Protein AF-A0A3C1LDX6-F1 (afdb_monomer_lite)

Sequence (132 aa):
MPENEVYEDLLELKYSKLSHLKEYWKVSKAALIFRAKSIGTIDENKFKALYFDLSRYKERKNEKGFVQIEAPRFINEIIDYYENTANYTLDELLEFLSIGKEDYLRYFKNSKYRTLVTPKTNVFSLKSYSMN

Foldseek 3Di:
DDCVVCVVLLAPDDLVSLQVVCQVVVHHSLVSLVVCPVSVSDDPVVSVVSQVVCVVVVCNVPNDDDHDDDDPQCLQVVVCCVVPVVVDDPVNVCVVVVHDPVVCCDPHVVDPSDDPPPPPPPPPPPVPPPDD

pLDDT: mean 85.08, std 16.66, range [42.81, 98.19]

Structure (mmCIF, N/CA/C/O backbone):
data_AF-A0A3C1LDX6-F1
#
_entry.id   AF-A0A3C1LDX6-F1
#
loop_
_atom_site.group_PDB
_atom_site.id
_atom_site.type_symbol
_atom_site.label_atom_id
_atom_site.label_alt_id
_atom_site.label_comp_id
_atom_site.label_asym_id
_atom_site.label_entity_id
_atom_site.label_seq_id
_atom_site.pdbx_PDB_ins_code
_atom_site.Cartn_x
_atom_site.Cartn_y
_atom_site.Cartn_z
_atom_site.occupancy
_atom_site.B_iso_or_equiv
_atom_site.auth_seq_id
_atom_site.auth_comp_id
_atom_site.auth_asym_id
_atom_site.auth_atom_id
_atom_site.pdbx_PDB_model_num
ATOM 1 N N . MET A 1 1 ? -5.304 -0.154 -3.336 1.00 89.12 1 MET A N 1
ATOM 2 C CA . MET A 1 1 ? -6.427 -1.078 -3.094 1.00 89.12 1 MET A CA 1
ATOM 3 C C . MET A 1 1 ? -7.603 -0.679 -3.982 1.00 89.12 1 MET A C 1
ATOM 5 O O . MET A 1 1 ? -8.286 0.291 -3.645 1.00 89.12 1 MET A O 1
ATOM 9 N N . PRO A 1 2 ? -7.763 -1.332 -5.147 1.00 93.88 2 PRO A N 1
ATOM 10 C CA . PRO A 1 2 ? -8.840 -1.059 -6.104 1.00 93.88 2 PRO A CA 1
ATOM 11 C C . PRO A 1 2 ? -10.222 -1.274 -5.481 1.00 93.88 2 PRO A C 1
ATOM 13 O O . PRO A 1 2 ? -10.384 -2.127 -4.618 1.00 93.88 2 PRO A O 1
ATOM 16 N N . GLU A 1 3 ? -11.211 -0.472 -5.878 1.00 94.75 3 GLU A N 1
ATOM 17 C CA . GLU A 1 3 ? -12.565 -0.526 -5.303 1.00 94.75 3 GLU A CA 1
ATOM 18 C C . GLU A 1 3 ? -13.273 -1.851 -5.581 1.00 94.75 3 GLU A C 1
ATOM 20 O O . GLU A 1 3 ? -13.690 -2.521 -4.643 1.00 94.75 3 GLU A O 1
ATOM 25 N N . ASN A 1 4 ? -13.316 -2.252 -6.853 1.00 95.25 4 ASN A N 1
ATOM 26 C CA . ASN A 1 4 ? -14.037 -3.439 -7.317 1.00 95.25 4 ASN A CA 1
ATOM 27 C C . ASN A 1 4 ? -13.544 -4.744 -6.677 1.00 95.25 4 ASN A C 1
ATOM 29 O O . ASN A 1 4 ? -14.297 -5.703 -6.588 1.00 95.25 4 ASN A O 1
ATOM 33 N N . GLU A 1 5 ? -12.283 -4.787 -6.246 1.00 95.50 5 GLU A N 1
ATOM 34 C CA . GLU A 1 5 ? -11.697 -5.975 -5.624 1.00 95.50 5 GLU A CA 1
ATOM 35 C C . GLU A 1 5 ? -11.876 -5.979 -4.102 1.00 95.50 5 GLU A C 1
ATOM 37 O O . GLU A 1 5 ? -12.025 -7.037 -3.503 1.00 95.50 5 GLU A O 1
ATOM 42 N N . VAL A 1 6 ? -11.864 -4.805 -3.459 1.00 96.81 6 VAL A N 1
ATOM 43 C CA . VAL A 1 6 ? -11.913 -4.713 -1.991 1.00 96.81 6 VAL A CA 1
ATOM 44 C C . VAL A 1 6 ? -13.315 -4.548 -1.417 1.00 96.81 6 VAL A C 1
ATOM 46 O O . VAL A 1 6 ? -13.500 -4.624 -0.203 1.00 96.81 6 VAL A O 1
ATOM 49 N N . TYR A 1 7 ? -14.301 -4.249 -2.257 1.00 97.00 7 TYR A N 1
ATOM 50 C CA . TYR A 1 7 ? -15.640 -3.908 -1.796 1.00 97.00 7 TYR A CA 1
ATOM 51 C C . TYR A 1 7 ? -16.214 -4.983 -0.858 1.00 97.00 7 TYR A C 1
ATOM 53 O O . TYR A 1 7 ? -16.543 -4.683 0.291 1.00 97.00 7 TYR A O 1
ATOM 61 N N . GLU A 1 8 ? -16.210 -6.241 -1.308 1.00 96.12 8 GLU A N 1
ATOM 62 C CA . GLU A 1 8 ? -16.721 -7.403 -0.565 1.00 96.12 8 GLU A CA 1
ATOM 63 C C . GLU A 1 8 ? -15.974 -7.646 0.756 1.00 96.12 8 GLU A C 1
ATOM 65 O O . GLU A 1 8 ? -16.577 -7.935 1.792 1.00 96.12 8 GLU A O 1
ATOM 70 N N . ASP A 1 9 ? -14.654 -7.457 0.764 1.00 96.81 9 ASP A N 1
ATOM 71 C CA . ASP A 1 9 ? -13.834 -7.618 1.967 1.00 96.81 9 ASP A CA 1
ATOM 72 C C . ASP A 1 9 ? -14.199 -6.607 3.062 1.00 96.81 9 ASP A C 1
ATOM 74 O O . ASP A 1 9 ? -14.138 -6.921 4.262 1.00 96.81 9 ASP A O 1
ATOM 78 N N . LEU A 1 10 ? -14.576 -5.393 2.645 1.00 97.31 10 LEU A N 1
ATOM 79 C CA . LEU A 1 10 ? -14.915 -4.272 3.518 1.00 97.31 10 LEU A CA 1
ATOM 80 C C . LEU A 1 10 ? -16.399 -4.213 3.897 1.00 97.31 10 LEU A C 1
ATOM 82 O O . LEU A 1 10 ? -16.758 -3.374 4.731 1.00 97.31 10 LEU A O 1
ATOM 86 N N . LEU A 1 11 ? -17.249 -5.091 3.357 1.00 95.12 11 LEU A N 1
ATOM 87 C CA . LEU A 1 11 ? -18.624 -5.233 3.825 1.00 95.12 11 LEU A CA 1
ATOM 88 C C . LEU A 1 11 ? -18.656 -5.712 5.280 1.00 95.12 11 LEU A C 1
ATOM 90 O O . LEU A 1 11 ? -17.890 -6.582 5.715 1.00 95.12 11 LEU A O 1
ATOM 94 N N . GLU A 1 12 ? -19.554 -5.094 6.049 1.00 91.88 12 GLU A N 1
ATOM 95 C CA . GLU A 1 12 ? -19.747 -5.352 7.478 1.00 91.88 12 GLU A CA 1
ATOM 96 C C . GLU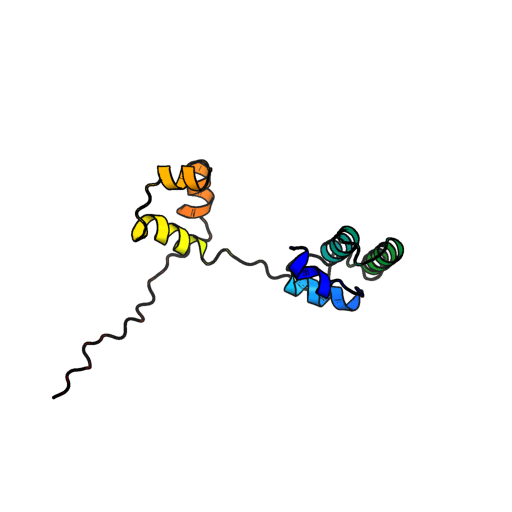 A 1 12 ? -18.440 -5.324 8.292 1.00 91.88 12 GLU A C 1
ATOM 98 O O . GLU A 1 12 ? -18.219 -6.152 9.183 1.00 91.88 12 GLU A O 1
ATOM 103 N N . LEU A 1 13 ? -17.546 -4.374 7.992 1.00 96.38 13 LEU A N 1
ATOM 104 C CA . LEU A 1 13 ? -16.211 -4.320 8.584 1.00 96.38 13 LEU A CA 1
ATOM 105 C C . LEU A 1 13 ? -16.249 -4.351 10.126 1.00 96.38 13 LEU A C 1
ATOM 107 O O . LEU A 1 13 ? -16.846 -3.498 10.793 1.00 96.38 13 LEU A O 1
ATOM 111 N N . LYS A 1 14 ? -15.565 -5.338 10.715 1.00 96.31 14 LYS A N 1
ATOM 112 C CA . LYS A 1 14 ? -15.374 -5.499 12.167 1.00 96.31 14 LYS A CA 1
ATOM 113 C C . LYS A 1 14 ? -13.897 -5.368 12.506 1.00 96.31 14 LYS A C 1
ATOM 115 O O . LYS A 1 14 ? -13.044 -5.755 11.711 1.00 96.31 14 LYS A O 1
ATOM 120 N N . TYR A 1 15 ? -13.594 -4.904 13.719 1.00 96.00 15 TYR A N 1
ATOM 121 C CA . TYR A 1 15 ? -12.210 -4.738 14.168 1.00 96.00 15 TYR A CA 1
ATOM 122 C C . TYR A 1 15 ? -11.388 -6.033 14.051 1.00 96.00 15 TYR A C 1
ATOM 124 O O . TYR A 1 15 ? -10.231 -6.010 13.641 1.00 96.00 15 TYR A O 1
ATOM 132 N N . SER A 1 16 ? -12.006 -7.181 14.339 1.00 94.88 16 SER A N 1
ATOM 133 C CA . SER A 1 16 ? -11.376 -8.503 14.252 1.00 94.88 16 SER A CA 1
ATOM 134 C C . SER A 1 16 ? -10.921 -8.890 12.839 1.00 94.88 16 SER A C 1
ATOM 136 O O . SER A 1 16 ? -9.903 -9.564 12.707 1.00 94.88 16 SER A O 1
ATOM 138 N N . LYS A 1 17 ? -11.619 -8.437 11.785 1.00 95.69 17 LYS A N 1
ATOM 139 C CA . LYS A 1 17 ? -11.234 -8.681 10.380 1.00 95.69 17 LYS A CA 1
ATOM 140 C C . LYS A 1 17 ? -9.976 -7.908 9.981 1.00 95.69 17 LYS A C 1
ATOM 142 O O . LYS A 1 17 ? -9.254 -8.337 9.084 1.00 95.69 17 LYS A O 1
ATOM 147 N N . LEU A 1 18 ? -9.701 -6.779 10.640 1.00 95.62 18 LEU A N 1
ATOM 148 C CA . LEU A 1 18 ? -8.670 -5.841 10.203 1.00 95.62 18 LEU A CA 1
ATOM 149 C C . LEU A 1 18 ? -7.281 -6.476 10.154 1.00 95.62 18 LEU A C 1
ATOM 151 O O . LEU A 1 18 ? -6.549 -6.196 9.219 1.00 95.62 18 LEU A O 1
ATOM 155 N N . SER A 1 19 ? -6.916 -7.336 11.112 1.00 94.12 19 SER A N 1
ATOM 156 C CA . SER A 1 19 ? -5.590 -7.975 11.114 1.00 94.12 19 SER A CA 1
ATOM 157 C C . SER A 1 19 ? -5.364 -8.840 9.873 1.00 94.12 19 SER A C 1
ATOM 159 O O . SER A 1 19 ? -4.339 -8.696 9.220 1.00 94.12 19 SER A O 1
ATOM 161 N N . HIS A 1 20 ? -6.345 -9.669 9.511 1.00 93.94 20 HIS A N 1
ATOM 162 C CA . HIS A 1 20 ? -6.255 -10.530 8.334 1.00 93.94 20 HIS A CA 1
ATOM 163 C C . HIS A 1 20 ? -6.242 -9.716 7.034 1.00 93.94 20 HIS A C 1
ATOM 165 O O . HIS A 1 20 ? -5.376 -9.902 6.182 1.00 93.94 20 HIS A O 1
ATOM 171 N N . LEU A 1 21 ? -7.151 -8.744 6.913 1.00 95.38 21 LEU A N 1
ATOM 172 C CA . LEU A 1 21 ? -7.229 -7.896 5.725 1.00 95.38 21 LEU A CA 1
ATOM 173 C C . LEU A 1 21 ? -5.954 -7.075 5.513 1.00 95.38 21 LEU A C 1
ATOM 175 O O . LEU A 1 21 ? -5.547 -6.871 4.375 1.00 95.38 21 LEU A O 1
ATOM 179 N N . LYS A 1 22 ? -5.292 -6.628 6.587 1.00 93.44 22 LYS A N 1
ATOM 180 C CA . LYS A 1 22 ? -4.033 -5.878 6.479 1.00 93.44 22 LYS A CA 1
ATOM 181 C C . LYS A 1 22 ? -2.920 -6.739 5.871 1.00 93.44 22 LYS A C 1
ATOM 183 O O . LYS A 1 22 ? -2.093 -6.230 5.120 1.00 93.44 22 LYS A O 1
ATOM 188 N N . GLU A 1 23 ? -2.896 -8.032 6.197 1.00 92.12 23 GLU A N 1
ATOM 189 C CA . GLU A 1 23 ? -1.900 -8.985 5.703 1.00 92.12 23 GLU A CA 1
ATOM 190 C C . GLU A 1 23 ? -2.133 -9.339 4.239 1.00 92.12 23 GLU A C 1
ATOM 192 O O . GLU A 1 23 ? -1.162 -9.498 3.497 1.00 92.12 23 GLU A O 1
ATOM 197 N N . TYR A 1 24 ? -3.397 -9.436 3.825 1.00 93.31 24 TYR A N 1
ATOM 198 C CA . TYR A 1 24 ? -3.771 -9.678 2.436 1.00 93.31 24 TYR A CA 1
ATOM 199 C C . TYR A 1 24 ? -3.512 -8.441 1.569 1.00 93.31 24 TYR A C 1
ATOM 201 O O . TYR A 1 24 ? -2.721 -8.492 0.632 1.00 93.31 24 TYR A O 1
ATOM 209 N N . TRP A 1 25 ? -4.080 -7.295 1.951 1.00 94.06 25 TRP A N 1
ATOM 210 C CA . TRP A 1 25 ? -3.990 -6.049 1.187 1.00 94.06 25 TRP A CA 1
ATOM 211 C C . TRP A 1 25 ? -2.662 -5.303 1.335 1.00 94.06 25 TRP A C 1
ATOM 213 O O . TRP A 1 25 ? -2.457 -4.287 0.674 1.00 94.06 25 TRP A O 1
ATOM 223 N N . LYS A 1 26 ? -1.766 -5.783 2.206 1.00 92.75 26 LYS A N 1
ATOM 224 C CA . LYS A 1 26 ? -0.443 -5.197 2.484 1.00 92.75 26 LYS A CA 1
ATOM 225 C C . LYS A 1 26 ? -0.497 -3.718 2.886 1.00 92.75 26 LYS A C 1
ATOM 227 O O . LYS A 1 26 ? 0.362 -2.920 2.516 1.00 92.75 26 LYS A O 1
ATOM 232 N N . VAL A 1 27 ? -1.499 -3.345 3.677 1.00 92.69 27 VAL A N 1
ATOM 233 C CA . VAL A 1 27 ? -1.708 -1.971 4.170 1.00 92.69 27 VAL A CA 1
ATOM 234 C C . VAL A 1 27 ? -1.914 -1.957 5.685 1.00 92.69 27 VAL A C 1
ATOM 236 O O . VAL A 1 27 ? -1.925 -3.002 6.331 1.00 92.69 27 VAL A O 1
ATOM 239 N N . SER A 1 28 ? -2.062 -0.773 6.283 1.00 94.31 28 SER A N 1
ATOM 240 C CA . SER A 1 28 ? -2.421 -0.643 7.701 1.00 94.31 28 SER A CA 1
ATOM 241 C C . SER A 1 28 ? -3.924 -0.841 7.932 1.00 94.31 28 SER A C 1
ATOM 243 O O . SER A 1 28 ? -4.743 -0.587 7.044 1.00 94.31 28 SER A O 1
ATOM 245 N N . LYS A 1 29 ? -4.325 -1.211 9.155 1.00 96.25 29 LYS A N 1
ATOM 246 C CA . LYS A 1 29 ? -5.743 -1.281 9.558 1.00 96.25 29 LYS A CA 1
ATOM 247 C C . LYS A 1 29 ? -6.415 0.085 9.442 1.00 96.25 29 LYS A C 1
ATOM 249 O O . LYS A 1 29 ? -7.573 0.170 9.043 1.00 96.25 29 LYS A O 1
ATOM 254 N N . ALA A 1 30 ? -5.688 1.164 9.743 1.00 96.31 30 ALA A N 1
ATOM 255 C CA . ALA A 1 30 ? -6.183 2.524 9.543 1.00 96.31 30 ALA A CA 1
ATOM 256 C C . ALA A 1 30 ? -6.516 2.796 8.066 1.00 96.31 30 ALA A C 1
ATOM 258 O O . ALA A 1 30 ? -7.595 3.310 7.783 1.00 96.31 30 ALA A O 1
ATOM 259 N N . ALA A 1 31 ? -5.642 2.409 7.129 1.00 96.06 31 ALA A N 1
ATOM 260 C CA . ALA A 1 31 ? -5.896 2.573 5.698 1.00 96.06 31 ALA A CA 1
ATOM 261 C C . ALA A 1 31 ? -7.150 1.805 5.242 1.00 96.06 31 ALA A C 1
ATOM 263 O O . ALA A 1 31 ? -7.946 2.353 4.483 1.00 96.06 31 ALA A O 1
ATOM 264 N N . LEU A 1 32 ? -7.375 0.590 5.758 1.00 97.25 32 LEU A N 1
ATOM 265 C CA . LEU A 1 32 ? -8.599 -0.181 5.498 1.00 97.25 32 LEU A CA 1
ATOM 266 C C . LEU A 1 32 ? -9.857 0.542 5.999 1.00 97.25 32 LEU A C 1
ATOM 268 O O . LEU A 1 32 ? -10.831 0.658 5.261 1.00 97.25 32 LEU A O 1
ATOM 272 N N . ILE A 1 33 ? -9.829 1.073 7.227 1.00 97.88 33 ILE A N 1
ATOM 273 C CA . ILE A 1 33 ? -10.959 1.814 7.816 1.00 97.88 33 ILE A CA 1
ATOM 274 C C . ILE A 1 33 ? -11.267 3.082 7.005 1.00 97.88 33 ILE A C 1
ATOM 276 O O . ILE A 1 33 ? -12.429 3.362 6.709 1.00 97.88 33 ILE A O 1
ATOM 280 N N . PHE A 1 34 ? -10.239 3.842 6.612 1.00 97.50 34 PHE A N 1
ATOM 281 C CA . PHE A 1 34 ? -10.412 5.017 5.753 1.00 97.50 34 PHE A CA 1
ATOM 282 C C . PHE A 1 34 ? -10.963 4.642 4.378 1.00 97.50 34 PHE A C 1
ATOM 284 O O . PHE A 1 34 ? -11.852 5.327 3.872 1.00 97.50 34 PHE A O 1
ATOM 291 N N . ARG A 1 35 ? -10.472 3.548 3.786 1.00 97.81 35 ARG A N 1
ATOM 292 C CA . ARG A 1 35 ? -10.939 3.086 2.480 1.00 97.81 35 ARG A CA 1
ATOM 293 C C . ARG A 1 35 ? -12.402 2.658 2.531 1.00 97.81 35 ARG A C 1
ATOM 295 O O . ARG A 1 35 ? -13.157 3.108 1.677 1.00 97.81 35 ARG A O 1
ATOM 302 N N . ALA A 1 36 ? -12.807 1.907 3.555 1.00 97.88 36 ALA A N 1
ATOM 303 C CA . ALA A 1 36 ? -14.197 1.501 3.772 1.00 97.88 36 ALA A CA 1
ATOM 304 C C . ALA A 1 36 ? -15.139 2.708 3.863 1.00 97.88 36 ALA A C 1
ATOM 306 O O . ALA A 1 36 ? -16.181 2.740 3.216 1.00 97.88 36 ALA A O 1
ATOM 307 N N . LYS A 1 37 ? -14.727 3.750 4.597 1.00 97.88 37 LYS A N 1
ATOM 308 C CA . LYS A 1 37 ? -15.468 5.015 4.644 1.00 97.88 37 LYS A CA 1
ATOM 309 C C . LYS A 1 37 ? -15.535 5.687 3.270 1.00 97.88 37 LYS A C 1
ATOM 311 O O . LYS A 1 37 ? -16.598 6.149 2.879 1.00 97.88 37 LYS A O 1
ATOM 316 N N . SER A 1 38 ? -14.417 5.753 2.540 1.00 97.31 38 SER A N 1
ATOM 317 C CA . SER A 1 38 ? -14.365 6.458 1.249 1.00 97.31 38 SER A CA 1
ATOM 318 C C . SER A 1 38 ? -15.252 5.837 0.169 1.00 97.31 38 SER A C 1
ATOM 320 O O . SER A 1 38 ? -15.759 6.570 -0.668 1.00 97.31 38 SER A O 1
ATOM 322 N N . ILE A 1 39 ? -15.446 4.514 0.204 1.00 96.81 39 ILE A N 1
ATOM 323 C CA . ILE A 1 39 ? -16.286 3.778 -0.756 1.00 96.81 39 ILE A CA 1
ATOM 324 C C . ILE A 1 39 ? -17.696 3.497 -0.202 1.00 96.81 39 ILE A C 1
ATOM 326 O O . ILE A 1 39 ? -18.483 2.793 -0.822 1.00 96.81 39 ILE A O 1
ATOM 330 N N . GLY A 1 40 ? -18.016 4.020 0.987 1.00 96.44 40 GLY A N 1
ATOM 331 C CA . GLY A 1 40 ? -19.354 3.950 1.575 1.00 96.44 40 GLY A CA 1
ATOM 332 C C . GLY A 1 40 ? -19.770 2.595 2.158 1.00 96.44 40 GLY A C 1
ATOM 333 O O . GLY A 1 40 ? -20.943 2.427 2.475 1.00 96.44 40 GLY A O 1
ATOM 334 N N . THR A 1 41 ? -18.856 1.635 2.351 1.00 97.38 41 THR A N 1
ATOM 335 C CA . THR A 1 41 ? -19.199 0.339 2.980 1.00 97.38 41 THR A CA 1
ATOM 336 C C . THR A 1 41 ? -19.408 0.443 4.493 1.00 97.38 41 THR A C 1
ATOM 338 O O . THR A 1 41 ? -19.980 -0.457 5.108 1.00 97.38 41 THR A O 1
ATOM 341 N N . ILE A 1 42 ? -18.963 1.543 5.108 1.00 97.69 42 ILE A N 1
ATOM 342 C CA . ILE A 1 42 ? -19.259 1.903 6.497 1.00 97.69 42 ILE A CA 1
ATOM 343 C C . ILE A 1 42 ? -19.681 3.370 6.591 1.00 97.69 42 ILE A C 1
ATOM 345 O O . ILE A 1 42 ? -19.213 4.214 5.828 1.00 97.69 42 ILE A O 1
ATOM 349 N N . ASP A 1 43 ? -20.519 3.683 7.576 1.00 97.62 43 ASP A N 1
ATOM 350 C CA . ASP A 1 43 ? -20.933 5.052 7.875 1.00 97.62 43 ASP A CA 1
ATOM 351 C C . ASP A 1 43 ? -19.935 5.783 8.802 1.00 97.62 43 ASP A C 1
ATOM 353 O O . ASP A 1 43 ? -18.943 5.228 9.291 1.00 97.62 43 ASP A O 1
ATOM 357 N N . GLU A 1 44 ? -20.205 7.064 9.070 1.00 98.00 44 GLU A N 1
ATOM 358 C CA . GLU A 1 44 ? -19.371 7.899 9.944 1.00 98.00 44 GLU A CA 1
ATOM 359 C C . GLU A 1 44 ? -19.289 7.351 11.379 1.00 98.00 44 GLU A C 1
ATOM 361 O O . GLU A 1 44 ? -18.243 7.437 12.028 1.00 98.00 44 GLU A O 1
ATOM 366 N N . ASN A 1 45 ? -20.382 6.777 11.885 1.00 97.88 45 ASN A N 1
ATOM 367 C CA . ASN A 1 45 ? -20.447 6.250 13.245 1.00 97.88 45 ASN A CA 1
ATOM 368 C C . ASN A 1 45 ? -19.560 5.015 13.392 1.00 97.88 45 ASN A C 1
ATOM 370 O O . ASN A 1 45 ? -18.752 4.925 14.321 1.00 97.88 45 ASN A O 1
ATOM 374 N N . LYS A 1 46 ? -19.657 4.087 12.439 1.00 97.94 46 LYS A N 1
ATOM 375 C CA . LYS A 1 46 ? -18.843 2.880 12.376 1.00 97.94 46 LYS A CA 1
ATOM 376 C C . LYS A 1 46 ? -17.372 3.209 12.156 1.00 97.94 46 LYS A C 1
ATOM 378 O O . LYS A 1 46 ? -16.525 2.614 12.822 1.00 97.94 46 LYS A O 1
ATOM 383 N N . PHE A 1 47 ? -17.067 4.181 11.295 1.00 98.19 47 PHE A N 1
ATOM 384 C CA . PHE A 1 47 ? -15.711 4.700 11.127 1.00 98.19 47 PHE A CA 1
ATOM 385 C C . PHE A 1 47 ? -15.133 5.186 12.460 1.00 98.19 47 PHE A C 1
ATOM 387 O O . PHE A 1 47 ? -14.073 4.715 12.873 1.00 98.19 47 PHE A O 1
ATOM 394 N N . LYS A 1 48 ? -15.846 6.074 13.169 1.00 98.00 48 LYS A N 1
ATOM 395 C CA . LYS A 1 48 ? -15.410 6.594 14.475 1.00 98.00 48 LYS A CA 1
ATOM 396 C C . LYS A 1 48 ? -15.201 5.468 15.482 1.00 98.00 48 LYS A C 1
ATOM 398 O O . LYS A 1 48 ? -14.163 5.445 16.136 1.00 98.00 48 LYS A O 1
ATOM 403 N N . ALA A 1 49 ? -16.133 4.519 15.570 1.00 98.06 49 ALA A N 1
ATOM 404 C CA . ALA A 1 49 ? -16.028 3.376 16.473 1.00 98.06 49 ALA A CA 1
ATOM 405 C C . ALA A 1 49 ? -14.761 2.543 16.209 1.00 98.06 49 ALA A C 1
ATOM 407 O O . ALA A 1 49 ? -13.945 2.369 17.111 1.00 98.06 49 ALA A O 1
ATOM 408 N N . LEU A 1 50 ? -14.535 2.119 14.960 1.00 97.69 50 LEU A N 1
ATOM 409 C CA . LEU A 1 50 ? -13.346 1.344 14.581 1.00 97.69 50 LEU A CA 1
ATOM 410 C C . LEU A 1 50 ? -12.046 2.126 14.820 1.00 97.69 50 LEU A C 1
ATOM 412 O O . LEU A 1 50 ? -11.029 1.567 15.235 1.00 97.69 50 LEU A O 1
ATOM 416 N N . TYR A 1 51 ? -12.072 3.434 14.581 1.00 96.19 51 TYR A N 1
ATOM 417 C CA . TYR A 1 51 ? -10.919 4.301 14.787 1.00 96.19 51 TYR A CA 1
ATOM 418 C C . TYR A 1 51 ? -10.620 4.554 16.280 1.00 96.19 51 TYR A C 1
ATOM 420 O O . TYR A 1 51 ? -9.455 4.659 16.684 1.00 96.19 51 TYR A O 1
ATOM 428 N N . PHE A 1 52 ? -11.649 4.598 17.131 1.00 96.75 52 PHE A N 1
ATOM 429 C CA . PHE A 1 52 ? -11.489 4.597 18.585 1.00 96.75 52 PHE A CA 1
ATOM 430 C C . PHE A 1 52 ? -10.953 3.260 19.092 1.00 96.75 52 PHE A C 1
ATOM 432 O O . PHE A 1 52 ? -10.051 3.268 19.931 1.00 96.75 52 PHE A O 1
ATOM 439 N N . ASP A 1 53 ? -11.415 2.135 18.544 1.00 96.94 53 ASP A N 1
ATOM 440 C CA . ASP A 1 53 ? -10.901 0.811 18.897 1.00 96.94 53 ASP A CA 1
ATOM 441 C C . ASP A 1 53 ? -9.392 0.710 18.629 1.00 96.94 53 ASP A C 1
ATOM 443 O O . ASP A 1 53 ? -8.648 0.279 19.511 1.00 96.94 53 ASP A O 1
ATOM 447 N N . LEU A 1 54 ? -8.893 1.233 17.497 1.00 96.19 54 LEU A N 1
ATOM 448 C CA . LEU A 1 54 ? -7.443 1.312 17.240 1.00 96.19 54 LEU A CA 1
ATOM 449 C C . LEU A 1 54 ? -6.694 2.035 18.368 1.00 96.19 54 LEU A C 1
ATOM 451 O O . LEU A 1 54 ? -5.585 1.650 18.743 1.00 96.19 54 LEU A O 1
ATOM 455 N N . SER A 1 55 ? -7.284 3.098 18.916 1.00 94.31 55 SER A N 1
ATOM 456 C CA . SER A 1 55 ? -6.690 3.850 20.027 1.00 94.31 55 SER A CA 1
ATOM 457 C C . SER A 1 55 ? -6.762 3.054 21.334 1.00 94.31 55 SER A C 1
ATOM 459 O O . SER A 1 55 ? -5.763 2.960 22.048 1.00 94.31 55 SER A O 1
ATOM 461 N N . ARG A 1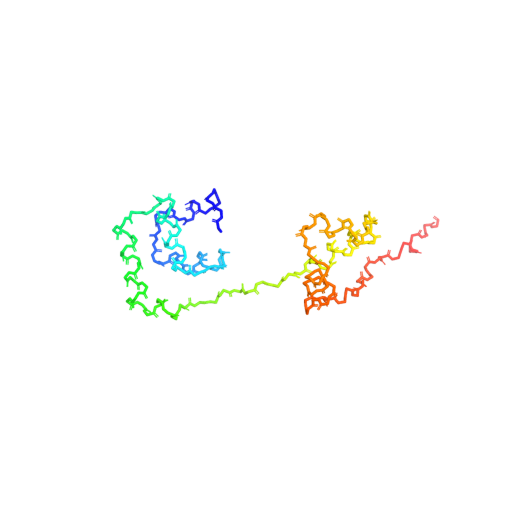 56 ? -7.907 2.419 21.612 1.00 95.00 56 ARG A N 1
ATOM 462 C CA . ARG A 1 56 ? -8.148 1.576 22.793 1.00 95.00 56 ARG A CA 1
ATOM 463 C C . ARG A 1 56 ? -7.170 0.405 22.870 1.00 95.00 56 ARG A C 1
ATOM 465 O O . ARG A 1 56 ? -6.636 0.119 23.939 1.00 95.00 56 ARG A O 1
ATOM 472 N N . TYR A 1 57 ? -6.882 -0.227 21.735 1.00 95.44 57 TYR A N 1
ATOM 473 C CA . TYR A 1 57 ? -5.917 -1.323 21.631 1.00 95.44 57 TYR A CA 1
ATOM 474 C C . TYR A 1 57 ? -4.462 -0.860 21.459 1.00 95.44 57 TYR A C 1
ATOM 476 O O . TYR A 1 57 ? -3.569 -1.701 21.336 1.00 95.44 57 TYR A O 1
ATOM 484 N N . LYS A 1 58 ? -4.206 0.458 21.498 1.00 94.94 58 LYS A N 1
ATOM 485 C CA . LYS A 1 58 ? -2.889 1.093 21.305 1.00 94.94 58 LYS A CA 1
ATOM 486 C C . LYS A 1 58 ? -2.249 0.810 19.936 1.00 94.94 58 LYS A C 1
ATOM 488 O O . LYS A 1 58 ? -1.042 0.959 19.775 1.00 94.94 58 LYS A O 1
ATOM 493 N N . GLU A 1 59 ? -3.058 0.475 18.936 1.00 95.19 59 GLU A N 1
ATOM 494 C CA . GLU A 1 59 ? -2.621 0.126 17.578 1.00 95.19 59 GLU A CA 1
ATOM 495 C C . GLU A 1 59 ? -2.587 1.322 16.617 1.00 95.19 59 GLU A C 1
ATOM 497 O O . GLU A 1 59 ? -2.136 1.191 15.486 1.00 95.19 59 GLU A O 1
ATOM 502 N N . ARG A 1 60 ? -3.016 2.513 17.053 1.00 90.25 60 ARG A N 1
ATOM 503 C CA . ARG A 1 60 ? -3.049 3.713 16.197 1.00 90.25 60 ARG A CA 1
ATOM 504 C C . ARG A 1 60 ? -1.674 4.159 15.685 1.00 90.25 60 ARG A C 1
ATOM 506 O O . ARG A 1 60 ? -1.586 4.707 14.593 1.00 90.25 60 ARG A O 1
ATOM 513 N N . LYS A 1 61 ? -0.627 3.989 16.499 1.00 88.56 61 LYS A N 1
ATOM 514 C CA . LYS A 1 61 ? 0.764 4.323 16.136 1.00 88.56 61 LYS A CA 1
ATOM 515 C C . LYS A 1 61 ? 1.625 3.075 15.945 1.00 88.56 61 LYS A C 1
ATOM 517 O O . LYS A 1 61 ? 2.463 3.056 15.057 1.00 88.56 61 LYS A O 1
ATOM 522 N N . ASN A 1 62 ? 1.391 2.052 16.768 1.00 89.88 62 ASN A N 1
ATOM 523 C CA . ASN A 1 62 ? 2.151 0.806 16.785 1.00 89.88 62 ASN A CA 1
ATOM 524 C C . ASN A 1 62 ? 1.191 -0.362 16.559 1.00 89.88 62 ASN A C 1
ATOM 526 O O . ASN A 1 62 ? 0.720 -0.999 17.500 1.00 89.88 62 ASN A O 1
ATOM 530 N N . GLU A 1 63 ? 0.840 -0.582 15.299 1.00 90.44 63 GLU A N 1
ATOM 531 C CA . GLU A 1 63 ? -0.093 -1.630 14.907 1.00 90.44 63 GLU A CA 1
ATOM 532 C C . GLU A 1 63 ? 0.531 -3.020 15.070 1.00 90.44 63 GLU A C 1
ATOM 534 O O . GLU A 1 63 ? 1.680 -3.237 14.684 1.00 90.44 63 GLU A O 1
ATOM 539 N N . LYS A 1 64 ? -0.217 -3.976 15.635 1.00 88.94 64 LYS A N 1
ATOM 540 C CA . LYS A 1 64 ? 0.260 -5.355 15.782 1.00 88.94 64 LYS A CA 1
ATOM 541 C C . LYS A 1 64 ? 0.141 -6.104 14.460 1.00 88.94 64 LYS A C 1
ATOM 543 O O . LYS A 1 64 ? -0.749 -5.837 13.652 1.00 88.94 64 LYS A O 1
ATOM 548 N N . GLY A 1 65 ? 0.984 -7.118 14.309 1.00 83.12 65 GLY A N 1
ATOM 549 C CA . GLY A 1 65 ? 1.040 -7.957 13.117 1.00 83.12 65 GLY A CA 1
ATOM 550 C C . GLY A 1 65 ? 1.998 -7.400 12.069 1.00 83.12 65 GLY A C 1
ATOM 551 O O . GLY A 1 65 ? 2.286 -6.203 12.018 1.00 83.12 65 GLY A O 1
ATOM 552 N N . PHE A 1 66 ? 2.502 -8.294 11.232 1.00 81.88 66 PHE A N 1
ATOM 553 C CA . PHE A 1 66 ? 3.536 -7.994 10.254 1.00 81.88 66 PHE A CA 1
ATOM 554 C C . PHE A 1 66 ? 2.921 -7.867 8.861 1.00 81.88 66 PHE A C 1
ATOM 556 O O . PHE A 1 66 ? 2.124 -8.703 8.452 1.00 81.88 66 PHE A O 1
ATOM 563 N N . VAL A 1 67 ? 3.300 -6.824 8.124 1.00 83.31 67 VAL A N 1
ATOM 564 C CA . VAL A 1 67 ? 3.025 -6.737 6.687 1.00 83.31 67 VAL A CA 1
ATOM 565 C C . VAL A 1 67 ? 4.337 -6.991 5.977 1.00 83.31 67 VAL A C 1
ATOM 567 O O . VAL A 1 67 ? 5.291 -6.231 6.136 1.00 83.31 67 VAL A O 1
ATOM 570 N N . GLN A 1 68 ? 4.383 -8.077 5.212 1.00 82.19 68 GLN A N 1
ATOM 571 C CA . GLN A 1 68 ? 5.547 -8.390 4.403 1.00 82.19 68 GLN A CA 1
ATOM 572 C C . GLN A 1 68 ? 5.722 -7.323 3.324 1.00 82.19 68 GLN A C 1
ATOM 574 O O . GLN A 1 68 ? 4.823 -7.099 2.517 1.00 82.19 68 GLN A O 1
ATOM 579 N N . ILE A 1 69 ? 6.888 -6.682 3.321 1.00 79.88 69 ILE A N 1
ATOM 580 C CA . ILE A 1 69 ? 7.300 -5.793 2.239 1.00 79.88 69 ILE A CA 1
ATOM 581 C C . ILE A 1 69 ? 7.804 -6.682 1.106 1.00 79.88 69 ILE A C 1
ATOM 583 O O . ILE A 1 69 ? 8.769 -7.431 1.279 1.00 79.88 69 ILE A O 1
ATOM 587 N N . GLU A 1 70 ? 7.128 -6.631 -0.036 1.00 76.75 70 GLU A N 1
ATOM 588 C CA . GLU A 1 70 ? 7.541 -7.371 -1.223 1.00 76.75 70 GLU A CA 1
ATOM 589 C C . GLU A 1 70 ? 8.707 -6.670 -1.925 1.00 76.75 70 GLU A C 1
ATOM 591 O O . GLU A 1 70 ? 8.813 -5.442 -1.933 1.00 76.75 70 GLU A O 1
ATOM 596 N N . ALA A 1 71 ? 9.597 -7.466 -2.516 1.00 79.12 71 ALA A N 1
ATOM 597 C CA . ALA A 1 71 ? 10.676 -6.974 -3.361 1.00 79.12 71 ALA A CA 1
ATOM 598 C C . ALA A 1 71 ? 10.293 -7.138 -4.843 1.00 79.12 71 ALA A C 1
ATOM 600 O O . ALA A 1 71 ? 9.646 -8.132 -5.193 1.00 79.12 71 ALA A O 1
ATOM 601 N N . PRO A 1 72 ? 10.710 -6.217 -5.730 1.00 79.69 72 PRO A N 1
ATOM 602 C CA . PRO A 1 72 ? 10.433 -6.312 -7.160 1.00 79.69 72 PRO A CA 1
ATOM 603 C C . PRO A 1 72 ? 11.264 -7.442 -7.783 1.00 79.69 72 PRO A C 1
ATOM 605 O O . PRO A 1 72 ? 12.402 -7.236 -8.194 1.00 79.69 72 PRO A O 1
ATOM 608 N N . ARG A 1 73 ? 10.709 -8.659 -7.816 1.00 80.25 73 ARG A N 1
ATOM 609 C CA . ARG A 1 73 ? 11.445 -9.863 -8.243 1.00 80.25 73 ARG A CA 1
ATOM 610 C C . ARG A 1 73 ? 11.619 -9.996 -9.751 1.00 80.25 73 ARG A C 1
ATOM 612 O O . ARG A 1 73 ? 12.621 -10.558 -10.145 1.00 80.25 73 ARG A O 1
ATOM 619 N N . PHE A 1 74 ? 10.671 -9.489 -10.540 1.00 83.12 74 PHE A N 1
ATOM 620 C CA . PHE A 1 74 ? 10.632 -9.672 -11.999 1.00 83.12 74 PHE A CA 1
ATOM 621 C C . PHE A 1 74 ? 11.147 -8.474 -12.795 1.00 83.12 74 PHE A C 1
ATOM 623 O O . PHE A 1 74 ? 11.096 -8.473 -14.022 1.00 83.12 74 PHE A O 1
ATOM 630 N N . ILE A 1 75 ? 11.567 -7.403 -12.116 1.00 84.56 75 ILE A N 1
ATOM 631 C CA . ILE A 1 75 ? 11.879 -6.156 -12.813 1.00 84.56 75 ILE A CA 1
ATOM 632 C C . ILE A 1 75 ? 13.081 -6.317 -13.746 1.00 84.56 75 ILE A C 1
ATOM 634 O O . ILE A 1 75 ? 13.091 -5.744 -14.829 1.00 84.56 75 ILE A O 1
ATOM 638 N N . ASN A 1 76 ? 14.057 -7.140 -13.363 1.00 80.75 76 ASN A N 1
ATOM 639 C CA . ASN A 1 76 ? 15.243 -7.369 -14.180 1.00 80.75 76 ASN A CA 1
ATOM 640 C C . ASN A 1 76 ? 14.891 -8.198 -15.411 1.00 80.75 76 ASN A C 1
ATOM 642 O O . ASN A 1 76 ? 15.294 -7.844 -16.504 1.00 80.75 76 ASN A O 1
ATOM 646 N N . GLU A 1 77 ? 14.076 -9.237 -15.247 1.00 85.38 77 GLU A N 1
ATOM 647 C CA . GLU A 1 77 ? 13.625 -10.107 -16.329 1.00 85.38 77 GLU A CA 1
ATOM 648 C C . GLU A 1 77 ? 12.793 -9.343 -17.361 1.00 85.38 77 GLU A C 1
ATOM 650 O O . GLU A 1 77 ? 12.934 -9.575 -18.558 1.00 85.38 77 GLU A O 1
ATOM 655 N N . ILE A 1 78 ? 11.952 -8.407 -16.910 1.00 87.06 78 ILE A N 1
ATOM 656 C CA . ILE A 1 78 ? 11.181 -7.536 -17.804 1.00 87.06 78 ILE A CA 1
ATOM 657 C C . ILE A 1 78 ? 12.125 -6.638 -18.610 1.00 87.06 78 ILE A C 1
ATOM 659 O O . ILE A 1 78 ? 11.993 -6.551 -19.828 1.00 87.06 78 ILE A O 1
ATOM 663 N N . ILE A 1 79 ? 13.083 -5.984 -17.950 1.00 86.81 79 ILE A N 1
ATOM 664 C CA . ILE A 1 79 ? 14.035 -5.089 -18.618 1.00 86.81 79 ILE A CA 1
ATOM 665 C C . ILE A 1 79 ? 14.933 -5.870 -19.583 1.00 86.81 79 ILE A C 1
ATOM 667 O O . ILE A 1 79 ? 15.065 -5.481 -20.740 1.00 86.81 79 ILE A O 1
ATOM 671 N N . ASP A 1 80 ? 15.467 -7.011 -19.150 1.00 85.62 80 ASP A N 1
ATOM 672 C CA . ASP A 1 80 ? 16.291 -7.888 -19.978 1.00 85.62 80 ASP A CA 1
ATOM 673 C C . ASP A 1 80 ? 15.503 -8.414 -21.189 1.00 85.62 80 ASP A C 1
ATOM 675 O O . ASP A 1 80 ? 16.072 -8.540 -22.274 1.00 85.62 80 ASP A O 1
ATOM 679 N N . TYR A 1 81 ? 14.201 -8.690 -21.043 1.00 90.38 81 TYR A N 1
ATOM 680 C CA . TYR A 1 81 ? 13.336 -9.054 -22.165 1.00 90.38 81 TYR A CA 1
ATOM 681 C C . TYR A 1 81 ? 13.236 -7.920 -23.189 1.00 90.38 81 TYR A C 1
ATOM 683 O O . TYR A 1 81 ? 13.436 -8.164 -24.379 1.00 90.38 81 TYR A O 1
ATOM 691 N N . TYR A 1 82 ? 12.969 -6.684 -22.760 1.00 90.44 82 TYR A N 1
ATOM 692 C CA . TYR A 1 82 ? 12.859 -5.572 -23.705 1.00 90.44 82 TYR A CA 1
ATOM 693 C C . TYR A 1 82 ? 14.194 -5.243 -24.384 1.00 90.44 82 TYR A C 1
ATOM 695 O O . TYR A 1 82 ? 14.217 -5.071 -25.602 1.00 90.44 82 TYR A O 1
ATOM 703 N N . GLU A 1 83 ? 15.299 -5.221 -23.631 1.00 87.31 83 GLU A N 1
ATOM 704 C CA . GLU A 1 83 ? 16.630 -4.907 -24.168 1.00 87.31 83 GLU A CA 1
ATOM 705 C C . GLU A 1 83 ? 17.156 -6.017 -25.099 1.00 87.31 83 GLU A C 1
ATOM 707 O O . GLU A 1 83 ? 17.704 -5.718 -26.156 1.00 87.31 83 GLU A O 1
ATOM 712 N N . ASN A 1 84 ? 16.987 -7.298 -24.738 1.00 88.31 84 ASN A N 1
ATOM 713 C CA . ASN A 1 84 ? 17.677 -8.406 -25.420 1.00 88.31 84 ASN A CA 1
ATOM 714 C C . ASN A 1 84 ? 16.771 -9.312 -26.266 1.00 88.31 84 ASN A C 1
ATOM 716 O O . ASN A 1 84 ? 17.271 -10.041 -27.118 1.00 88.31 84 ASN A O 1
ATOM 720 N N . THR A 1 85 ? 15.459 -9.337 -26.008 1.00 90.62 85 THR A N 1
ATOM 721 C CA . THR A 1 85 ? 14.510 -10.197 -26.747 1.00 90.62 85 THR A CA 1
ATOM 722 C C . THR A 1 85 ? 13.644 -9.383 -27.699 1.00 90.62 85 THR A C 1
ATOM 724 O O . THR A 1 85 ? 13.524 -9.733 -28.870 1.00 90.62 85 THR A O 1
ATOM 727 N N . ALA A 1 86 ? 13.064 -8.281 -27.217 1.00 91.62 86 ALA A N 1
ATOM 728 C CA . ALA A 1 86 ? 12.274 -7.370 -28.041 1.00 91.62 86 ALA A CA 1
ATOM 729 C C . ALA A 1 86 ? 13.137 -6.345 -28.804 1.00 91.62 86 ALA A C 1
ATOM 731 O O . ALA A 1 86 ? 12.608 -5.644 -29.660 1.00 91.62 86 ALA A O 1
ATOM 732 N N . ASN A 1 87 ? 14.447 -6.293 -28.527 1.00 89.62 87 ASN A N 1
ATOM 733 C CA . ASN A 1 87 ? 15.445 -5.436 -29.181 1.00 89.62 87 ASN A CA 1
ATOM 734 C C . ASN A 1 87 ? 15.118 -3.935 -29.143 1.00 89.62 87 ASN A C 1
ATOM 736 O O . ASN A 1 87 ? 15.406 -3.218 -30.101 1.00 89.62 87 ASN A O 1
ATOM 740 N N . TYR A 1 88 ? 14.534 -3.456 -28.046 1.00 92.25 88 TYR A N 1
ATOM 741 C CA . TYR A 1 88 ? 14.335 -2.024 -27.854 1.00 92.25 88 TYR A CA 1
ATOM 742 C C . TYR A 1 88 ? 15.677 -1.339 -27.595 1.00 92.25 88 TYR A C 1
ATOM 744 O O . TYR A 1 88 ? 16.502 -1.805 -26.804 1.00 92.25 88 TYR A O 1
ATOM 752 N N . THR A 1 89 ? 15.876 -0.187 -28.223 1.00 93.25 89 THR A N 1
ATOM 753 C CA . THR A 1 89 ? 16.971 0.720 -27.888 1.00 93.25 89 THR A CA 1
ATOM 754 C C . THR A 1 89 ? 16.711 1.409 -26.549 1.00 93.25 89 THR A C 1
ATOM 756 O O . THR A 1 89 ? 15.584 1.480 -26.052 1.00 93.25 89 THR A O 1
ATOM 759 N N . LEU A 1 90 ? 17.773 1.957 -25.950 1.00 89.62 90 LEU A N 1
ATOM 760 C CA . LEU A 1 90 ? 17.636 2.725 -24.715 1.00 89.62 90 LEU A CA 1
ATOM 761 C C . LEU A 1 90 ? 16.693 3.921 -24.904 1.00 89.62 90 LEU A C 1
ATOM 763 O O . LEU A 1 90 ? 15.859 4.156 -24.041 1.00 89.62 90 LEU A O 1
ATOM 767 N N . ASP A 1 91 ? 16.798 4.651 -26.015 1.00 94.31 91 ASP A N 1
ATOM 768 C CA . ASP A 1 91 ? 15.981 5.848 -26.247 1.00 94.31 91 ASP A CA 1
ATOM 769 C C . ASP A 1 91 ? 14.490 5.499 -26.390 1.00 94.31 91 ASP A C 1
ATOM 771 O O . ASP A 1 91 ? 13.653 6.151 -25.767 1.00 94.31 91 ASP A O 1
ATOM 775 N N . GLU A 1 92 ? 14.163 4.407 -27.090 1.00 94.12 92 GLU A N 1
ATOM 776 C CA . GLU A 1 92 ? 12.787 3.892 -27.185 1.00 94.12 92 GLU A CA 1
ATOM 777 C C . GLU A 1 92 ? 12.234 3.475 -25.818 1.00 94.12 92 GLU A C 1
ATOM 779 O O . GLU A 1 92 ? 11.066 3.718 -25.517 1.00 94.12 92 GLU A O 1
ATOM 784 N N . LEU A 1 93 ? 13.062 2.869 -24.960 1.00 91.81 93 LEU A N 1
ATOM 785 C CA . LEU A 1 93 ? 12.657 2.518 -23.597 1.00 91.81 93 LEU A CA 1
ATOM 786 C C . LEU A 1 93 ? 12.419 3.748 -22.725 1.00 91.81 93 LEU A C 1
ATOM 788 O O . LEU A 1 93 ? 11.461 3.768 -21.953 1.00 91.81 93 LEU A O 1
ATOM 792 N N . LEU A 1 94 ? 13.270 4.769 -22.831 1.00 94.19 94 LEU A N 1
ATOM 793 C CA . LEU A 1 94 ? 13.104 6.016 -22.084 1.00 94.19 94 LEU A CA 1
ATOM 794 C C . LEU A 1 94 ? 11.832 6.754 -22.508 1.00 94.19 94 LEU A C 1
ATOM 796 O O . LEU A 1 94 ? 11.108 7.253 -21.647 1.00 94.19 94 LEU A O 1
ATOM 800 N N . GLU A 1 95 ? 11.536 6.774 -23.808 1.00 94.75 95 GLU A N 1
ATOM 801 C CA . GLU A 1 95 ? 10.300 7.338 -24.351 1.00 94.75 95 GLU A CA 1
ATOM 802 C C . GLU A 1 95 ? 9.073 6.543 -23.886 1.00 94.75 95 GLU A C 1
ATOM 804 O O . GLU A 1 95 ? 8.150 7.115 -23.301 1.00 94.75 95 GLU A O 1
ATOM 809 N N . PHE A 1 96 ? 9.096 5.216 -24.047 1.00 91.50 96 PHE A N 1
ATOM 810 C CA . PHE A 1 96 ? 8.003 4.329 -23.646 1.00 91.50 96 PHE A CA 1
ATOM 811 C C . PHE A 1 96 ? 7.679 4.429 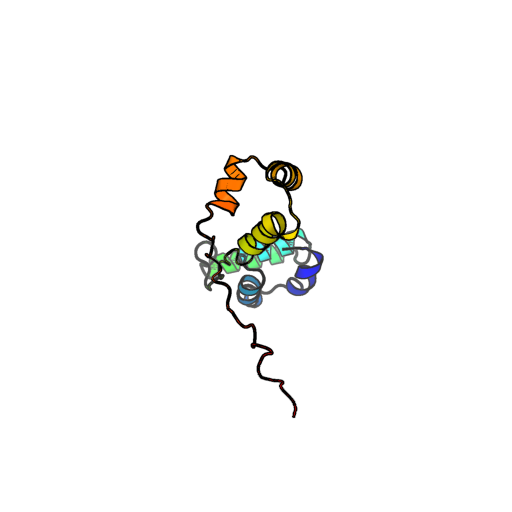-22.150 1.00 91.50 96 PHE A C 1
ATOM 813 O O . PHE A 1 96 ? 6.514 4.498 -21.762 1.00 91.50 96 PHE A O 1
ATOM 820 N N . LEU A 1 97 ? 8.709 4.457 -21.301 1.00 90.06 97 LEU A N 1
ATOM 821 C CA . LEU A 1 97 ? 8.552 4.585 -19.852 1.00 90.06 97 LEU A CA 1
ATOM 822 C C . LEU A 1 97 ? 8.308 6.033 -19.409 1.00 90.06 97 LEU A C 1
ATOM 824 O O . LEU A 1 97 ? 7.909 6.250 -18.265 1.00 90.06 97 LEU A O 1
ATOM 828 N N . SER A 1 98 ? 8.542 7.011 -20.290 1.00 94.88 98 SER A N 1
ATOM 829 C CA . SER A 1 98 ? 8.460 8.445 -19.996 1.00 94.88 98 SER A CA 1
ATOM 830 C C . SER A 1 98 ? 9.312 8.853 -18.785 1.00 94.88 98 SER A C 1
ATOM 832 O O . SER A 1 98 ? 8.869 9.602 -17.913 1.00 94.88 98 SER A O 1
ATOM 834 N N . ILE A 1 99 ? 10.550 8.349 -18.722 1.00 92.88 99 ILE A N 1
ATOM 835 C CA . ILE A 1 99 ? 11.503 8.636 -17.638 1.00 92.88 99 ILE A CA 1
ATOM 836 C C . ILE A 1 99 ? 12.849 9.114 -18.174 1.00 92.88 99 ILE A C 1
ATOM 838 O O . ILE A 1 99 ? 13.260 8.792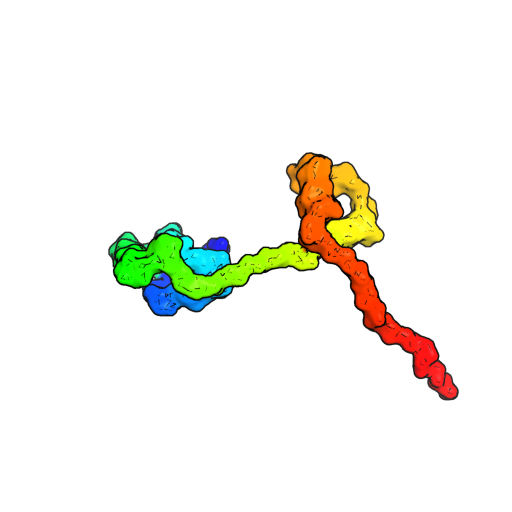 -19.286 1.00 92.88 99 ILE A O 1
ATOM 842 N N . GLY A 1 100 ? 13.575 9.863 -17.343 1.00 94.81 100 GLY A N 1
ATOM 843 C CA . GLY A 1 100 ? 14.933 10.285 -17.657 1.00 94.81 100 GLY A CA 1
ATOM 844 C C . GLY A 1 100 ? 15.932 9.127 -17.606 1.00 94.81 100 GLY A C 1
ATOM 845 O O . GLY A 1 100 ? 15.782 8.174 -16.838 1.00 94.81 100 GLY A O 1
ATOM 846 N N . LYS A 1 101 ? 17.015 9.251 -18.378 1.00 93.19 101 LYS A N 1
ATOM 847 C CA . LYS A 1 101 ? 18.112 8.272 -18.411 1.00 93.19 101 LYS A CA 1
ATOM 848 C C . LYS A 1 101 ? 18.696 7.980 -17.027 1.00 93.19 101 LYS A C 1
ATOM 850 O O . LYS A 1 101 ? 18.969 6.826 -16.709 1.00 93.19 101 LYS A O 1
ATOM 855 N N . GLU A 1 102 ? 18.874 9.007 -16.202 1.00 92.50 102 GLU A N 1
ATOM 856 C CA . GLU A 1 102 ? 19.433 8.844 -14.856 1.00 92.50 102 GLU A CA 1
ATOM 857 C C . GLU A 1 102 ? 18.515 8.025 -13.944 1.00 92.50 102 GLU A C 1
ATOM 859 O O . GLU A 1 102 ? 18.975 7.117 -13.247 1.00 92.50 102 GLU A O 1
ATOM 864 N N . ASP A 1 103 ? 17.206 8.276 -14.003 1.00 90.75 103 ASP A N 1
ATOM 865 C CA . ASP A 1 103 ? 16.222 7.487 -13.265 1.00 90.75 103 ASP A CA 1
ATOM 866 C C . ASP A 1 103 ? 16.188 6.046 -13.772 1.00 90.75 103 ASP A C 1
ATOM 868 O O . ASP A 1 103 ? 16.167 5.112 -12.968 1.00 90.75 103 ASP A O 1
ATOM 872 N N . TYR A 1 104 ? 16.283 5.842 -15.089 1.00 89.81 104 TYR A N 1
ATOM 873 C CA . TYR A 1 104 ? 16.361 4.501 -15.661 1.00 89.81 104 TYR A CA 1
ATOM 874 C C . TYR A 1 104 ? 17.561 3.714 -15.117 1.00 89.81 104 TYR A C 1
ATOM 876 O O . TYR A 1 104 ? 17.432 2.584 -14.632 1.00 89.81 104 TYR A O 1
ATOM 884 N N . LEU A 1 105 ? 18.745 4.333 -15.136 1.00 88.12 105 LEU A N 1
ATOM 885 C CA . LEU A 1 105 ? 19.959 3.721 -14.608 1.00 88.12 105 LEU A CA 1
ATOM 886 C C . LEU A 1 105 ? 19.837 3.436 -13.112 1.00 88.12 105 LEU A C 1
ATOM 888 O O . LEU A 1 105 ? 20.239 2.365 -12.664 1.00 88.12 105 LEU A O 1
ATOM 892 N N . ARG A 1 106 ? 19.262 4.357 -12.339 1.00 85.44 106 ARG A N 1
ATOM 893 C CA . ARG A 1 106 ? 19.105 4.217 -10.889 1.00 85.44 106 ARG A CA 1
ATOM 894 C C . ARG A 1 106 ? 18.126 3.111 -10.497 1.00 85.44 106 ARG A C 1
ATOM 896 O O . ARG A 1 106 ? 18.425 2.337 -9.588 1.00 85.44 106 ARG A O 1
ATOM 903 N N . TYR A 1 107 ? 16.954 3.064 -11.126 1.00 83.12 107 TYR A N 1
ATOM 904 C CA . TYR A 1 107 ? 15.854 2.197 -10.698 1.00 83.12 107 TYR A CA 1
ATOM 905 C C . TYR A 1 107 ? 15.877 0.809 -11.337 1.00 83.12 107 TYR A C 1
ATOM 907 O O . TYR A 1 107 ? 15.411 -0.138 -10.701 1.00 83.12 107 TYR A O 1
ATOM 915 N N . PHE A 1 108 ? 16.464 0.670 -12.531 1.00 83.88 108 PHE A N 1
ATOM 916 C CA . PHE A 1 108 ? 16.498 -0.595 -13.268 1.00 83.88 108 PHE A CA 1
ATOM 917 C C . PHE A 1 108 ? 17.923 -1.144 -13.385 1.00 83.88 108 PHE A C 1
ATOM 919 O O . PHE A 1 108 ? 18.236 -2.182 -12.803 1.00 83.88 108 PHE A O 1
ATOM 926 N N . LYS A 1 109 ? 18.832 -0.427 -14.059 1.00 77.81 109 LYS A N 1
ATOM 927 C CA . LYS A 1 109 ? 20.145 -0.989 -14.439 1.00 77.81 109 LYS A CA 1
ATOM 928 C C . LYS A 1 109 ? 21.105 -1.195 -13.263 1.00 77.81 109 LYS A C 1
ATOM 930 O O . LYS A 1 109 ? 21.767 -2.230 -13.186 1.00 77.81 109 LYS A O 1
ATOM 935 N N . ASN A 1 110 ? 21.154 -0.233 -12.346 1.00 76.31 110 ASN A N 1
ATOM 936 C CA . ASN A 1 110 ? 21.993 -0.228 -11.141 1.00 76.31 110 ASN A CA 1
ATOM 937 C C . ASN A 1 110 ? 21.167 -0.495 -9.877 1.00 76.31 110 ASN A C 1
ATOM 939 O O . ASN A 1 110 ? 21.581 -0.159 -8.765 1.00 76.31 110 ASN A O 1
ATOM 943 N N . SER A 1 111 ? 19.972 -1.063 -10.040 1.00 71.62 111 SER A N 1
ATOM 944 C CA . SER A 1 111 ? 19.097 -1.358 -8.919 1.00 71.62 111 SER A CA 1
ATOM 945 C C . SER A 1 111 ? 19.778 -2.317 -7.951 1.00 71.62 111 SER A C 1
ATOM 947 O O . SER A 1 111 ? 20.295 -3.359 -8.345 1.00 71.62 111 SER A O 1
ATOM 949 N N . LYS A 1 112 ? 19.702 -2.030 -6.649 1.00 67.69 112 LYS A N 1
ATOM 950 C CA . LYS A 1 112 ? 20.124 -2.977 -5.599 1.00 67.69 112 LYS A CA 1
ATOM 951 C C . LYS A 1 112 ? 19.293 -4.268 -5.579 1.00 67.69 112 LYS A C 1
ATOM 953 O O . LYS A 1 112 ? 19.661 -5.222 -4.906 1.00 67.69 112 LYS A O 1
ATOM 958 N N . TYR A 1 113 ? 18.155 -4.271 -6.276 1.00 64.50 113 TYR A N 1
ATOM 959 C CA . TYR A 1 113 ? 17.298 -5.438 -6.482 1.00 64.50 113 TYR A CA 1
ATOM 960 C C . TYR A 1 113 ? 17.638 -6.181 -7.781 1.00 64.50 113 TYR A C 1
ATOM 962 O O . TYR A 1 113 ? 16.919 -7.103 -8.166 1.00 64.50 113 TYR A O 1
ATOM 970 N N . ARG A 1 114 ? 18.720 -5.786 -8.466 1.00 63.03 114 ARG A N 1
ATOM 971 C CA . ARG A 1 114 ? 19.234 -6.507 -9.620 1.00 63.03 114 ARG A CA 1
ATOM 972 C C . ARG A 1 114 ? 19.853 -7.816 -9.167 1.00 63.03 114 ARG A C 1
ATOM 974 O O . ARG A 1 114 ? 21.002 -7.869 -8.735 1.00 63.03 114 ARG A O 1
ATOM 981 N N . THR A 1 115 ? 19.072 -8.882 -9.253 1.00 55.19 115 THR A N 1
ATOM 982 C CA . THR A 1 115 ? 19.601 -10.233 -9.130 1.00 55.19 115 THR A CA 1
ATOM 983 C C . THR A 1 115 ? 20.361 -10.520 -10.417 1.00 55.19 115 THR A C 1
ATOM 985 O O . THR A 1 115 ? 19.788 -10.414 -11.499 1.00 55.19 115 THR A O 1
ATOM 988 N N . LEU A 1 116 ? 21.644 -10.873 -10.326 1.00 53.03 116 LEU A N 1
ATOM 989 C CA . LEU A 1 116 ? 22.314 -11.532 -11.443 1.00 53.03 116 LEU A CA 1
ATOM 990 C C . LEU A 1 116 ? 21.574 -12.854 -11.636 1.00 53.03 116 LEU A C 1
ATOM 992 O O . LEU A 1 116 ? 21.738 -13.774 -10.833 1.00 53.03 116 LEU A O 1
ATOM 996 N N . VAL A 1 117 ? 20.684 -12.914 -12.625 1.00 51.38 117 VAL A N 1
ATOM 997 C CA . VAL A 1 117 ? 20.008 -14.153 -12.985 1.00 51.38 117 VAL A CA 1
ATOM 998 C C . VAL A 1 117 ? 21.101 -15.080 -13.501 1.00 51.38 117 VAL A C 1
ATOM 1000 O O . VAL A 1 117 ? 21.529 -14.985 -14.647 1.00 51.38 117 VAL A O 1
ATOM 1003 N N . THR A 1 118 ? 21.614 -15.964 -12.646 1.00 44.19 118 THR A N 1
ATOM 1004 C CA . THR A 1 118 ? 22.301 -17.148 -13.144 1.00 44.19 118 THR A CA 1
ATOM 1005 C C . THR A 1 118 ? 21.219 -17.988 -13.808 1.00 44.19 118 THR A C 1
ATOM 1007 O O . THR A 1 118 ? 20.257 -18.371 -13.131 1.00 44.19 118 THR A O 1
ATOM 1010 N N . PRO A 1 119 ? 21.297 -18.243 -15.125 1.00 44.41 119 PRO A N 1
ATOM 1011 C CA . PRO A 1 119 ? 20.323 -19.105 -15.764 1.00 44.41 119 PRO A CA 1
ATOM 1012 C C . PRO A 1 119 ? 20.357 -20.441 -15.025 1.00 44.41 119 PRO A C 1
ATOM 1014 O O . PRO A 1 119 ? 21.387 -21.1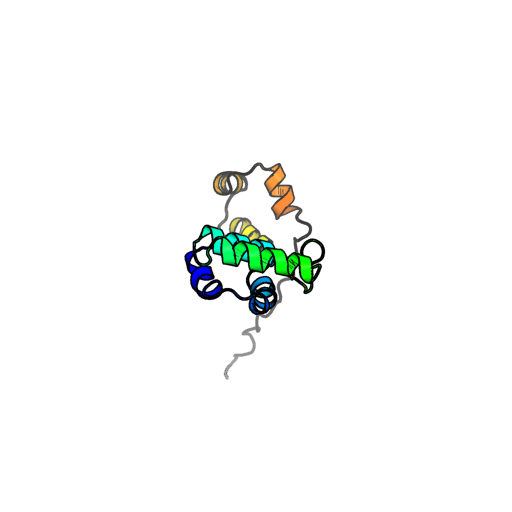14 -14.973 1.00 44.41 119 PRO A O 1
ATOM 1017 N N . LYS A 1 120 ? 19.238 -20.824 -14.403 1.00 48.72 120 LYS A N 1
ATOM 1018 C CA . LYS A 1 120 ? 19.063 -22.207 -13.971 1.00 48.72 120 LYS A CA 1
ATOM 1019 C C . LYS A 1 120 ? 18.973 -23.019 -15.249 1.00 48.72 120 LYS A C 1
ATOM 1021 O O . LYS A 1 120 ? 17.928 -23.043 -15.894 1.00 48.72 120 LYS A O 1
ATOM 1026 N N . THR A 1 121 ? 20.078 -23.647 -15.629 1.00 44.81 121 THR A N 1
ATOM 1027 C CA . THR A 1 121 ? 20.138 -24.608 -16.726 1.00 44.81 121 THR A CA 1
ATOM 1028 C C . THR A 1 121 ? 19.300 -25.834 -16.354 1.00 44.81 121 THR A C 1
ATOM 1030 O O . THR A 1 121 ? 19.825 -26.874 -15.988 1.00 44.81 121 THR A O 1
ATOM 1033 N N . ASN A 1 122 ? 17.976 -25.715 -16.441 1.00 43.91 122 ASN A N 1
ATOM 1034 C CA . ASN A 1 122 ? 17.036 -26.836 -16.446 1.00 43.91 122 ASN A CA 1
ATOM 1035 C C . ASN A 1 122 ? 16.743 -27.266 -17.892 1.00 43.91 122 ASN A C 1
ATOM 1037 O O . ASN A 1 122 ? 15.637 -27.691 -18.220 1.00 43.91 122 ASN A O 1
ATOM 1041 N N . VAL A 1 123 ? 17.732 -27.142 -18.781 1.00 48.69 123 VAL A N 1
ATOM 1042 C CA . VAL A 1 123 ? 17.671 -27.786 -20.090 1.00 48.69 123 VAL A CA 1
ATOM 1043 C C . VAL A 1 123 ? 18.024 -29.249 -19.850 1.00 48.69 123 VAL A C 1
ATOM 1045 O O . VAL A 1 123 ? 19.197 -29.606 -19.765 1.00 48.69 123 VAL A O 1
ATOM 1048 N N . PHE A 1 124 ? 17.009 -30.100 -19.699 1.00 49.31 124 PHE A N 1
ATOM 1049 C CA . PHE A 1 124 ? 17.198 -31.538 -19.866 1.00 49.31 124 PHE A CA 1
ATOM 1050 C C . PHE A 1 124 ? 17.811 -31.752 -21.253 1.00 49.31 124 PHE A C 1
ATOM 1052 O O . PHE A 1 124 ? 17.195 -31.438 -22.271 1.00 49.31 124 PHE A O 1
ATOM 1059 N N . SER A 1 125 ? 19.057 -32.223 -21.304 1.00 46.81 125 SER A N 1
ATOM 1060 C CA . SER A 1 125 ? 19.735 -32.483 -22.568 1.00 46.81 125 SER A CA 1
ATOM 1061 C C . SER A 1 125 ? 18.981 -33.576 -23.330 1.00 46.81 125 SER A C 1
ATOM 1063 O O . SER A 1 125 ? 18.969 -34.726 -22.898 1.00 46.81 125 SER A O 1
ATOM 1065 N N . LEU A 1 126 ? 18.419 -33.248 -24.494 1.00 44.50 126 LEU A N 1
ATOM 1066 C CA . LEU A 1 126 ? 17.727 -34.192 -25.388 1.00 44.50 126 LEU A CA 1
ATOM 1067 C C . LEU A 1 126 ? 18.657 -35.251 -26.027 1.00 44.50 126 LEU A C 1
ATOM 1069 O O . LEU A 1 126 ? 18.223 -36.026 -26.872 1.00 44.50 126 LEU A O 1
ATOM 1073 N N . LYS A 1 127 ? 19.932 -35.333 -25.620 1.00 47.09 127 LYS A N 1
ATOM 1074 C CA . LYS A 1 127 ? 20.902 -36.326 -26.118 1.00 47.09 127 LYS A CA 1
ATOM 1075 C C . LYS A 1 127 ? 20.670 -37.757 -25.609 1.00 47.09 127 LYS A C 1
ATOM 1077 O O . LYS A 1 127 ? 21.396 -38.650 -26.028 1.00 47.09 127 LYS A O 1
ATOM 1082 N N . SER A 1 128 ? 19.690 -37.998 -24.735 1.00 44.03 128 SER A N 1
ATOM 1083 C CA . SER A 1 128 ? 19.383 -39.341 -24.215 1.00 44.03 128 SER A CA 1
ATOM 1084 C C . SER A 1 128 ? 18.280 -40.093 -24.972 1.00 44.03 128 SER A C 1
ATOM 1086 O O . SER A 1 128 ? 18.025 -41.247 -24.644 1.00 44.03 128 SER A O 1
ATOM 1088 N N . TYR A 1 129 ? 17.667 -39.507 -26.008 1.00 44.03 129 TYR A N 1
ATOM 1089 C CA . TYR A 1 129 ? 16.754 -40.225 -26.907 1.00 44.03 129 TYR A CA 1
ATOM 1090 C C . TYR A 1 129 ? 17.472 -40.623 -28.204 1.00 44.03 129 TYR A C 1
ATOM 1092 O O . TYR A 1 129 ? 17.237 -40.066 -29.271 1.00 44.03 129 TYR A O 1
ATOM 1100 N N . SER A 1 130 ? 18.370 -41.602 -28.100 1.00 44.22 130 SER A N 1
ATOM 1101 C CA . SER A 1 130 ? 18.720 -42.460 -29.235 1.00 44.22 130 SER A CA 1
ATOM 1102 C C . SER A 1 130 ? 17.932 -43.751 -29.051 1.00 44.22 130 SER A C 1
ATOM 1104 O O . SER A 1 130 ? 18.330 -44.604 -28.260 1.00 44.22 130 SER A O 1
ATOM 1106 N N . MET A 1 131 ? 16.778 -43.865 -29.710 1.00 42.81 131 MET A N 1
ATOM 1107 C CA . MET A 1 131 ? 16.123 -45.164 -29.856 1.00 42.81 131 MET A CA 1
ATOM 1108 C C . MET A 1 131 ? 16.876 -45.955 -30.927 1.00 42.81 131 MET A C 1
ATOM 1110 O O . MET A 1 131 ? 17.146 -45.424 -32.004 1.00 42.81 131 MET A O 1
ATOM 1114 N N . ASN A 1 132 ? 17.259 -47.177 -30.552 1.00 46.06 132 ASN A N 1
ATOM 1115 C CA . ASN A 1 132 ? 17.787 -48.220 -3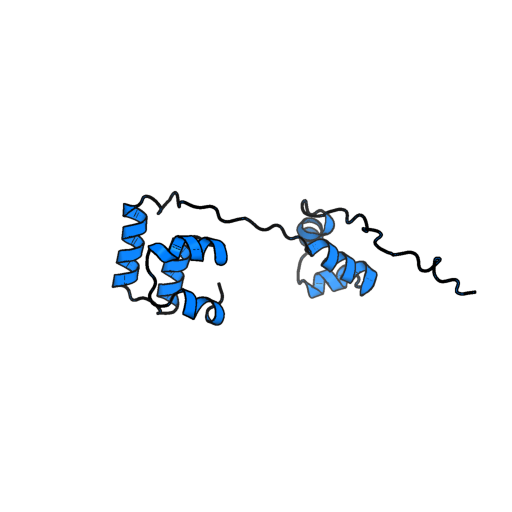1.431 1.00 46.06 132 ASN A CA 1
ATOM 1116 C C . ASN A 1 132 ? 16.821 -48.544 -32.572 1.00 46.06 132 ASN A C 1
ATOM 1118 O O . ASN A 1 132 ? 15.594 -48.494 -32.320 1.00 46.06 132 ASN A O 1
#

Radius of gyration: 23.51 Å; chains: 1; bounding box: 43×58×54 Å

Secondary structure (DSSP, 8-state):
--HHHHHHHHTT--HHHHHHHHHHHTS-HHHHHHHHHHTTSS-HHHHHHHHHHHHHTTTTTS--S--PPPP--SHHHHHHHHHHTS---HHHHHHHHT--HHHHIIIIIT-TT------------GGG----